Protein AF-A0A2N5ZU98-F1 (afdb_monomer_lite)

Sequence (105 aa):
MYNRVINKGKKVAIFRFLGKLNKALYATFRHSSCFFNFMTSKEKFLEEHNSLSPVNLKATIGMLNHFKREKASLFKDRDWSIEKLRRPFILWVSTLSDSQKSEMS

Foldseek 3Di:
DPPDDPPPPVVVVVVVVVVVVVVVVCVVVVPPPPPDDDADQLVRLLVVLQVPDDPLQRADSLLVVVCCVVPVVQCPDNTPRCVRVSVVSSVVSVPDDPVRRVVSD

pLDDT: mean 71.84, std 19.41, range [38.31, 93.06]

Radius of gyration: 16.5 Å; chains: 1; bounding box: 41×29×51 Å

Structure (mmCIF, N/CA/C/O backbone):
data_AF-A0A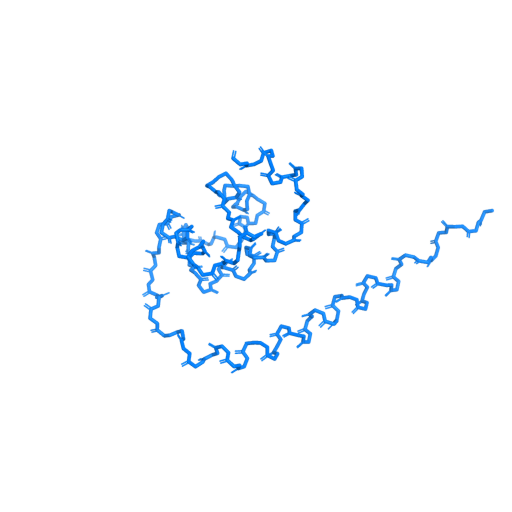2N5ZU98-F1
#
_entry.id   AF-A0A2N5ZU98-F1
#
loop_
_atom_site.group_PDB
_atom_site.id
_atom_site.type_symbol
_atom_site.label_atom_id
_atom_site.label_alt_id
_atom_site.label_comp_id
_atom_site.label_asym_id
_atom_site.label_entity_id
_atom_site.label_seq_id
_atom_site.pdbx_PDB_ins_code
_atom_site.Cartn_x
_atom_site.Cartn_y
_atom_site.Cartn_z
_atom_site.occupancy
_atom_site.B_iso_or_equiv
_atom_site.auth_seq_id
_atom_site.auth_comp_id
_atom_site.auth_asym_id
_atom_site.auth_atom_id
_atom_site.pdbx_PDB_model_num
ATOM 1 N N . MET A 1 1 ? -25.975 -5.904 34.222 1.00 42.25 1 MET A N 1
ATOM 2 C CA . MET A 1 1 ? -24.687 -6.522 33.818 1.00 42.25 1 MET A CA 1
ATOM 3 C C . MET A 1 1 ? -24.874 -7.418 32.573 1.00 42.25 1 MET A C 1
ATOM 5 O O . MET A 1 1 ? -24.690 -8.619 32.655 1.00 42.25 1 MET A O 1
ATOM 9 N N . TYR A 1 2 ? -25.263 -6.875 31.407 1.00 38.31 2 TYR A N 1
ATOM 10 C CA . TYR A 1 2 ? -25.624 -7.710 30.233 1.00 38.31 2 TYR A CA 1
ATOM 11 C C . TYR A 1 2 ? -25.190 -7.138 28.866 1.00 38.31 2 TYR A C 1
ATOM 13 O O . TYR A 1 2 ? -25.879 -7.299 27.872 1.00 38.31 2 TYR A O 1
ATOM 21 N N . ASN A 1 3 ? -24.021 -6.493 28.771 1.00 39.97 3 ASN A N 1
ATOM 22 C CA . ASN A 1 3 ? -23.522 -5.947 27.495 1.00 39.97 3 ASN A CA 1
ATOM 23 C C . ASN A 1 3 ? -22.090 -6.404 27.167 1.00 39.97 3 ASN A C 1
ATOM 25 O O . ASN A 1 3 ? -21.184 -5.588 27.023 1.00 39.97 3 ASN A O 1
ATOM 29 N N . ARG A 1 4 ? -21.846 -7.721 27.062 1.00 44.66 4 ARG A N 1
ATOM 30 C CA . ARG A 1 4 ? -20.514 -8.238 26.666 1.00 44.66 4 ARG A CA 1
ATOM 31 C C . ARG A 1 4 ? -20.515 -9.480 25.761 1.00 44.66 4 ARG A C 1
ATOM 33 O O . ARG A 1 4 ? -19.499 -10.160 25.676 1.00 44.66 4 ARG A O 1
ATOM 40 N N . VAL A 1 5 ? -21.607 -9.793 25.053 1.00 46.19 5 VAL A N 1
ATOM 41 C CA . VAL A 1 5 ? -21.667 -11.041 24.248 1.00 46.19 5 VAL A CA 1
ATOM 42 C C . VAL A 1 5 ? -21.962 -10.835 22.749 1.00 46.19 5 VAL A C 1
ATOM 44 O O . VAL A 1 5 ? -21.715 -11.734 21.953 1.00 46.19 5 VAL A O 1
ATOM 47 N N . ILE A 1 6 ? -22.337 -9.636 22.282 1.00 45.22 6 ILE A N 1
ATOM 48 C CA . ILE A 1 6 ? -22.828 -9.450 20.890 1.00 45.22 6 ILE A CA 1
ATOM 49 C C . ILE A 1 6 ? -21.751 -8.946 19.895 1.00 45.22 6 ILE A C 1
ATOM 51 O O . ILE A 1 6 ? -22.064 -8.491 18.802 1.00 45.22 6 ILE A O 1
ATOM 55 N N . ASN A 1 7 ? -20.452 -9.032 20.213 1.00 48.28 7 ASN A N 1
ATOM 56 C CA . ASN A 1 7 ? -19.391 -8.499 19.329 1.00 48.28 7 ASN A CA 1
ATOM 57 C C . ASN A 1 7 ? -18.428 -9.534 18.720 1.00 48.28 7 ASN A C 1
ATOM 59 O O . ASN A 1 7 ? -17.574 -9.168 17.912 1.00 48.28 7 ASN A O 1
ATOM 63 N N . LYS A 1 8 ? -18.561 -10.828 19.046 1.00 49.38 8 LYS A N 1
ATOM 64 C CA . LYS A 1 8 ? -17.649 -11.867 18.524 1.00 49.38 8 LYS A CA 1
ATOM 65 C C . LYS A 1 8 ? -18.134 -12.532 17.226 1.00 49.38 8 LYS A C 1
ATOM 67 O O . LYS A 1 8 ? -17.314 -12.808 16.359 1.00 49.38 8 LYS A O 1
ATOM 72 N N . GLY A 1 9 ? -19.444 -12.719 17.033 1.00 44.31 9 GLY A N 1
ATOM 73 C CA . GLY A 1 9 ? -19.986 -13.418 15.852 1.00 44.31 9 GLY A CA 1
ATOM 74 C C . GLY A 1 9 ? -19.914 -12.626 14.537 1.00 44.31 9 GLY A C 1
ATOM 75 O O . GLY A 1 9 ? -19.593 -13.186 13.490 1.00 44.31 9 GLY A O 1
ATOM 76 N N . LYS A 1 10 ? -20.141 -11.305 14.586 1.00 45.06 10 LYS A N 1
ATOM 77 C CA . LYS A 1 10 ? -20.185 -10.440 13.388 1.00 45.06 10 LYS A CA 1
ATOM 78 C C . LYS A 1 10 ? -18.818 -10.283 12.710 1.00 45.06 10 LYS A C 1
ATOM 80 O O . LYS A 1 10 ? -18.733 -10.300 11.486 1.00 45.06 10 LYS A O 1
ATOM 85 N N . LYS A 1 11 ? -17.735 -10.207 13.495 1.00 44.12 11 LYS A N 1
ATOM 86 C CA . LYS A 1 11 ? -16.365 -10.096 12.962 1.00 44.12 11 LYS A CA 1
ATOM 87 C C . LYS A 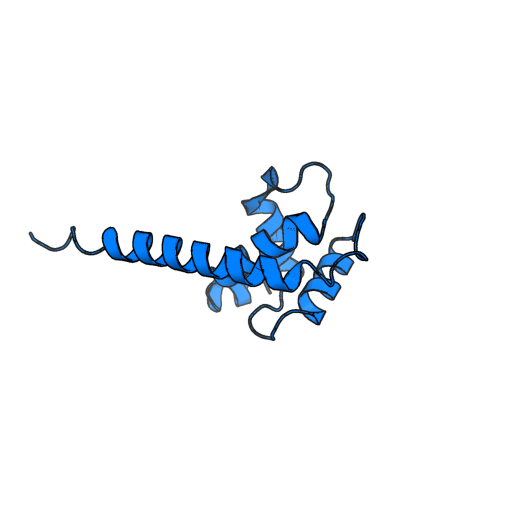1 11 ? -15.951 -11.357 12.200 1.00 44.12 11 LYS A C 1
ATOM 89 O O . LYS A 1 11 ? -15.404 -11.259 11.108 1.00 44.12 11 LYS A O 1
ATOM 94 N N . VAL A 1 12 ? -16.272 -12.539 12.727 1.00 50.06 12 VAL A N 1
ATOM 95 C CA . VAL A 1 12 ? -15.902 -13.823 12.104 1.00 50.06 12 VAL A CA 1
ATOM 96 C C . VAL A 1 12 ? -16.625 -14.035 10.767 1.00 50.06 12 VAL A C 1
ATOM 98 O O . VAL A 1 12 ? -16.029 -14.550 9.821 1.00 50.06 12 VAL A O 1
ATOM 101 N N . ALA A 1 13 ? -17.882 -13.598 10.658 1.00 51.69 13 ALA A N 1
ATOM 102 C CA . ALA A 1 13 ? -18.639 -13.665 9.408 1.00 51.69 13 ALA A CA 1
ATOM 103 C C . ALA A 1 13 ? -18.046 -12.756 8.314 1.00 51.69 13 ALA A C 1
ATOM 105 O O . ALA A 1 13 ? -17.878 -13.203 7.179 1.00 51.69 13 ALA A O 1
ATOM 106 N N . ILE A 1 14 ? -17.645 -11.529 8.669 1.00 50.50 14 ILE A N 1
ATOM 107 C CA . ILE A 1 14 ? -16.992 -10.581 7.750 1.00 50.50 14 ILE A CA 1
ATOM 108 C C . ILE A 1 14 ? -15.675 -11.155 7.211 1.00 50.50 14 ILE A C 1
ATOM 110 O O . ILE A 1 14 ? -15.466 -11.161 6.000 1.00 50.50 14 ILE A O 1
ATOM 114 N N . PHE A 1 15 ? -14.820 -11.727 8.068 1.00 47.62 15 PHE A N 1
ATOM 115 C CA . PHE A 1 15 ? -13.559 -12.334 7.618 1.00 47.62 15 PHE A CA 1
ATOM 116 C C . PHE A 1 15 ? -13.767 -13.506 6.645 1.00 47.62 15 PHE A C 1
ATOM 118 O O . PHE A 1 15 ? -13.018 -13.643 5.676 1.00 47.62 15 PHE A O 1
ATOM 125 N N . ARG A 1 16 ? -14.806 -14.332 6.842 1.00 47.28 16 ARG A N 1
ATOM 126 C CA . ARG A 1 16 ? -15.123 -15.437 5.916 1.00 47.28 16 ARG A CA 1
ATOM 127 C C . ARG A 1 16 ? -15.693 -14.951 4.583 1.00 47.28 16 ARG A C 1
ATOM 129 O O . ARG A 1 16 ? -15.383 -15.540 3.549 1.00 47.28 16 ARG A O 1
ATOM 136 N N . PHE A 1 17 ? -16.508 -13.898 4.596 1.00 48.28 17 PHE A N 1
ATOM 137 C CA . PHE A 1 17 ? -17.072 -13.307 3.381 1.00 48.28 17 PHE A CA 1
ATOM 138 C C . PHE A 1 17 ? -15.989 -12.625 2.532 1.00 48.28 17 PHE A C 1
ATOM 140 O O . PHE A 1 17 ? -15.872 -12.903 1.338 1.00 48.28 17 PHE A O 1
ATOM 147 N N . LEU A 1 18 ? -15.105 -11.851 3.171 1.00 47.34 18 LEU A N 1
ATOM 148 C CA . LEU A 1 18 ? -13.933 -11.252 2.524 1.00 47.34 18 LEU A CA 1
ATOM 149 C C . LEU A 1 18 ? -12.983 -12.316 1.952 1.00 47.34 18 LEU A C 1
ATOM 151 O O . LEU A 1 18 ? -12.470 -12.151 0.848 1.00 47.34 18 LEU A O 1
ATOM 155 N N . GLY A 1 19 ? -12.797 -13.446 2.646 1.00 49.16 19 GLY A N 1
ATOM 156 C CA . GLY A 1 19 ? -11.991 -14.570 2.154 1.00 49.16 19 GLY A CA 1
ATOM 157 C C . GLY A 1 19 ? -12.540 -15.229 0.879 1.00 49.16 19 GLY A C 1
ATOM 158 O O . GLY A 1 19 ? -11.764 -15.596 -0.006 1.00 49.16 19 GLY A O 1
ATOM 159 N N . LYS A 1 20 ? -13.870 -15.347 0.747 1.00 51.53 20 LYS A N 1
ATOM 160 C CA . LYS A 1 20 ? -14.516 -15.930 -0.444 1.00 51.53 20 LYS A CA 1
ATOM 161 C C . LYS A 1 20 ? -14.498 -14.987 -1.649 1.00 51.53 20 LYS A C 1
ATOM 163 O O . LYS A 1 20 ? -14.214 -15.447 -2.753 1.00 51.53 20 LYS A O 1
ATOM 168 N N . LEU A 1 21 ? -14.715 -13.687 -1.437 1.00 49.69 21 LEU A N 1
ATOM 169 C CA . LEU A 1 21 ? -14.578 -12.676 -2.494 1.00 49.69 21 LEU A CA 1
ATOM 170 C C . LEU A 1 21 ? -13.146 -12.600 -3.028 1.00 49.69 21 LEU A C 1
ATOM 172 O O . LEU A 1 21 ? -12.948 -12.487 -4.235 1.00 49.69 21 LEU A O 1
ATOM 176 N N . ASN A 1 22 ? -12.154 -12.758 -2.145 1.00 50.81 22 ASN A N 1
ATOM 177 C CA . ASN A 1 22 ? -10.750 -12.820 -2.534 1.00 50.81 22 ASN A CA 1
ATOM 178 C C . ASN A 1 22 ? -10.549 -13.925 -3.588 1.00 50.81 22 ASN A C 1
ATOM 180 O O . ASN A 1 22 ? -10.127 -13.628 -4.698 1.00 50.81 22 ASN A O 1
ATOM 184 N N . LYS A 1 23 ? -10.937 -15.178 -3.295 1.00 52.69 23 LYS A N 1
ATOM 185 C CA . LYS A 1 23 ? -10.680 -16.349 -4.162 1.00 52.69 23 LYS A CA 1
ATOM 186 C C . LYS A 1 23 ? -11.267 -16.221 -5.580 1.00 52.69 23 LYS A C 1
ATOM 188 O O . LYS A 1 23 ? -10.611 -16.641 -6.529 1.00 52.69 23 LYS A O 1
ATOM 193 N N . ALA A 1 24 ? -12.452 -15.623 -5.724 1.00 52.41 24 ALA A N 1
ATOM 194 C CA . ALA A 1 24 ? -13.094 -15.402 -7.023 1.00 52.41 24 ALA A CA 1
ATOM 195 C C . ALA A 1 24 ? -12.411 -14.289 -7.842 1.00 52.41 24 ALA A C 1
ATOM 197 O O . ALA A 1 24 ? -12.197 -14.458 -9.039 1.00 52.41 24 ALA A O 1
ATOM 198 N N . LEU A 1 25 ? -11.979 -13.203 -7.190 1.00 51.75 25 LEU A N 1
ATOM 199 C CA . LEU A 1 25 ? -11.217 -12.123 -7.829 1.00 51.75 25 LEU A CA 1
ATOM 200 C C . LEU A 1 25 ? -9.813 -12.566 -8.284 1.00 51.75 25 LEU A C 1
ATOM 202 O O . LEU A 1 25 ? -9.304 -12.054 -9.277 1.00 51.75 25 LEU A O 1
ATOM 206 N N . TYR A 1 26 ? -9.171 -13.532 -7.609 1.00 51.19 26 TYR A N 1
ATOM 207 C CA . TYR A 1 26 ? -7.883 -14.076 -8.082 1.00 51.19 26 TYR A CA 1
ATOM 208 C C . TYR A 1 26 ? -8.013 -14.950 -9.322 1.00 51.19 26 TYR A C 1
ATOM 210 O O . TYR A 1 26 ? -7.062 -15.011 -10.092 1.00 51.19 26 TYR A O 1
ATOM 218 N N . ALA A 1 27 ? -9.125 -15.667 -9.491 1.00 46.47 27 ALA A N 1
ATOM 219 C CA . ALA A 1 27 ? -9.274 -16.614 -10.593 1.00 46.47 27 ALA A CA 1
ATOM 220 C C . ALA A 1 27 ? -9.357 -15.895 -11.949 1.00 46.47 27 ALA A C 1
ATOM 222 O O . ALA A 1 27 ? -8.784 -16.370 -12.924 1.00 46.47 27 ALA A O 1
ATOM 223 N N . THR A 1 28 ? -9.987 -14.720 -11.988 1.00 46.28 28 THR A N 1
ATOM 224 C CA . THR A 1 28 ? -10.112 -13.890 -13.196 1.00 46.28 28 THR A CA 1
ATOM 225 C C . THR A 1 28 ? -8.915 -12.961 -13.417 1.00 46.28 28 THR A C 1
ATOM 227 O O . THR A 1 28 ? -8.554 -12.700 -14.558 1.00 46.28 28 THR A O 1
ATOM 230 N N . PHE A 1 29 ? -8.227 -12.519 -12.357 1.00 42.62 29 PHE A N 1
ATOM 231 C CA . PHE A 1 29 ? -7.017 -11.687 -12.475 1.00 42.62 29 PHE A CA 1
ATOM 232 C C . PHE A 1 29 ? -5.755 -12.484 -12.865 1.00 42.62 29 PHE A C 1
ATOM 234 O O . PHE A 1 29 ? -4.744 -11.909 -13.258 1.00 42.62 29 PHE A O 1
ATOM 241 N N . ARG A 1 30 ? -5.792 -13.822 -12.776 1.00 43.34 30 ARG A N 1
ATOM 242 C CA . ARG A 1 30 ? -4.633 -14.697 -13.040 1.00 43.34 30 ARG A CA 1
ATOM 243 C C . ARG A 1 30 ? -4.188 -14.741 -14.505 1.00 43.34 30 ARG A C 1
ATOM 245 O O . ARG A 1 30 ? -3.134 -15.303 -14.774 1.00 43.34 30 ARG A O 1
ATOM 252 N N . HIS A 1 31 ? -4.958 -14.177 -15.436 1.00 42.62 31 HIS A N 1
ATOM 253 C CA . HIS A 1 31 ? -4.673 -14.277 -16.870 1.00 42.62 31 HIS A CA 1
ATOM 254 C C . HIS A 1 31 ? -3.951 -13.054 -17.471 1.00 42.62 31 HIS A C 1
ATOM 256 O O . HIS A 1 31 ? -3.636 -13.075 -18.656 1.00 42.62 31 HIS A O 1
ATOM 262 N N . SER A 1 32 ? -3.646 -12.005 -16.688 1.00 45.47 32 SER A N 1
ATOM 263 C CA . SER A 1 32 ? -3.033 -10.767 -17.224 1.00 45.47 32 SER A CA 1
ATOM 264 C C . SER A 1 32 ? -1.830 -10.227 -16.439 1.00 45.47 32 SER A C 1
ATOM 266 O O . SER A 1 32 ? -1.456 -9.073 -16.612 1.00 45.47 32 SER A O 1
ATOM 268 N N . SER A 1 33 ? -1.195 -11.017 -15.571 1.00 48.34 33 SER A N 1
ATOM 269 C CA . SER A 1 33 ? -0.089 -10.532 -14.722 1.00 48.34 33 SER A CA 1
ATOM 270 C C . SER A 1 33 ? 1.167 -11.384 -14.860 1.00 48.34 33 SER A C 1
ATOM 272 O O . SER A 1 33 ? 1.632 -11.962 -13.888 1.00 48.34 33 SER A O 1
ATOM 274 N N . CYS A 1 34 ? 1.712 -11.485 -16.070 1.00 43.75 34 CYS A N 1
ATOM 275 C CA . CYS A 1 34 ? 2.978 -12.181 -16.317 1.00 43.75 34 CYS A CA 1
ATOM 276 C C . CYS A 1 34 ? 4.161 -11.250 -16.646 1.00 43.75 34 CYS A C 1
ATOM 278 O O . CYS A 1 34 ? 5.161 -11.739 -17.151 1.00 43.75 34 CYS A O 1
ATOM 280 N N . PHE A 1 35 ? 4.104 -9.941 -16.352 1.00 44.31 35 PHE A N 1
ATOM 281 C CA . PHE A 1 35 ? 5.166 -9.009 -16.788 1.00 44.31 35 PHE A CA 1
ATOM 282 C C . PHE A 1 35 ? 5.847 -8.128 -15.727 1.00 44.31 35 PHE A C 1
ATOM 284 O O . PHE A 1 35 ? 6.731 -7.360 -16.088 1.00 44.31 35 PHE A O 1
ATOM 291 N N . PHE A 1 36 ? 5.540 -8.246 -14.430 1.00 50.78 36 PHE A N 1
ATOM 292 C CA . PHE A 1 36 ? 6.212 -7.429 -13.400 1.00 50.78 36 PHE A CA 1
ATOM 293 C C . PHE A 1 36 ? 6.879 -8.275 -12.313 1.00 50.78 36 PHE A C 1
ATOM 295 O O . PHE A 1 36 ? 6.479 -8.299 -11.153 1.00 50.78 36 PHE A O 1
ATOM 302 N N . ASN A 1 37 ? 7.944 -8.957 -12.714 1.00 54.66 37 ASN A N 1
ATOM 303 C CA . ASN A 1 37 ? 8.882 -9.683 -11.861 1.00 54.66 37 ASN A CA 1
ATOM 304 C C . ASN A 1 37 ? 10.273 -9.235 -12.355 1.00 54.66 37 ASN A C 1
ATOM 306 O O . ASN A 1 37 ? 10.528 -9.327 -13.546 1.00 54.66 37 ASN A O 1
ATOM 310 N N . PHE A 1 38 ? 11.185 -8.615 -11.606 1.00 53.81 38 PHE A N 1
ATOM 311 C CA . PHE A 1 38 ? 11.659 -8.807 -10.236 1.00 53.81 38 PHE A CA 1
ATOM 312 C C . PHE A 1 38 ? 12.352 -7.491 -9.798 1.00 53.81 38 PHE A C 1
ATOM 314 O O . PHE A 1 38 ? 12.914 -6.796 -10.637 1.00 53.81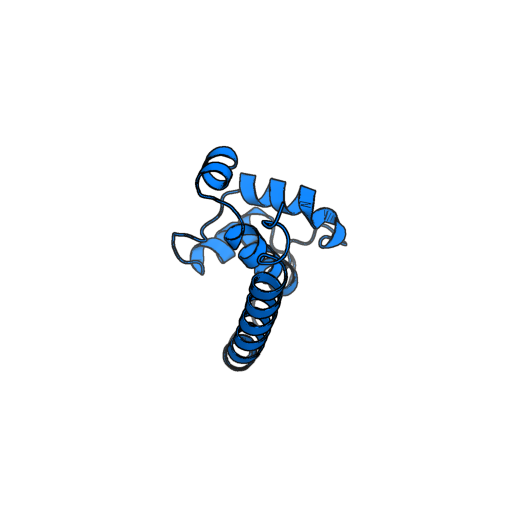 38 PHE A O 1
ATOM 321 N N . MET A 1 39 ? 12.359 -7.156 -8.504 1.00 56.50 39 MET A N 1
ATOM 322 C CA . MET A 1 39 ? 13.058 -5.986 -7.923 1.00 56.50 39 MET A CA 1
ATOM 323 C C . MET A 1 39 ? 12.554 -4.604 -8.371 1.00 56.50 39 MET A C 1
ATOM 325 O O . MET A 1 39 ? 13.210 -3.849 -9.086 1.00 56.50 39 MET A O 1
ATOM 329 N N . THR A 1 40 ? 11.383 -4.214 -7.877 1.00 66.94 40 THR A N 1
ATOM 330 C CA . THR A 1 40 ? 10.993 -2.801 -7.881 1.00 66.94 40 THR A CA 1
ATOM 331 C C . THR A 1 40 ? 11.646 -2.101 -6.691 1.00 66.94 40 THR A C 1
ATOM 333 O O . THR A 1 40 ? 11.708 -2.664 -5.598 1.00 66.94 40 THR A O 1
ATOM 336 N N . SER A 1 41 ? 12.151 -0.879 -6.878 1.00 84.25 41 SER A N 1
ATOM 337 C CA . SER A 1 41 ? 12.474 -0.013 -5.743 1.00 84.25 41 SER A CA 1
ATOM 338 C C . SER A 1 41 ? 11.188 0.331 -4.984 1.00 84.25 41 SER A C 1
ATOM 340 O O . SER A 1 41 ? 10.075 0.087 -5.466 1.00 84.25 41 SER A O 1
ATOM 342 N N . LYS A 1 42 ? 11.319 0.904 -3.788 1.00 88.00 42 LYS A N 1
ATOM 343 C CA . LYS A 1 42 ? 10.162 1.340 -2.999 1.00 88.00 42 LYS A CA 1
ATOM 344 C C . LYS A 1 42 ? 9.285 2.321 -3.785 1.00 88.00 42 LYS A C 1
ATOM 346 O O . LYS A 1 42 ? 8.061 2.244 -3.736 1.00 88.00 42 LYS A O 1
ATOM 351 N N . GLU A 1 43 ? 9.931 3.226 -4.505 1.00 88.81 43 GLU A N 1
ATOM 352 C CA . GLU A 1 43 ? 9.317 4.275 -5.315 1.00 88.81 43 GLU A CA 1
ATOM 353 C C . GLU A 1 43 ? 8.583 3.660 -6.504 1.00 88.81 43 GLU A C 1
ATOM 355 O O . GLU A 1 43 ? 7.414 3.959 -6.726 1.00 88.81 43 GLU A O 1
ATOM 360 N N . LYS A 1 44 ? 9.223 2.711 -7.197 1.00 87.81 44 LYS A N 1
ATOM 361 C CA . LYS A 1 44 ? 8.609 2.002 -8.324 1.00 87.81 44 LYS A CA 1
ATOM 362 C C . LYS A 1 44 ? 7.412 1.157 -7.885 1.00 87.81 44 LYS A C 1
ATOM 364 O O . LYS A 1 44 ? 6.413 1.088 -8.592 1.00 87.81 44 LYS A O 1
ATOM 369 N N . PHE A 1 45 ? 7.479 0.548 -6.698 1.00 89.38 45 PHE A N 1
ATOM 370 C CA . PHE A 1 45 ? 6.324 -0.131 -6.109 1.00 89.38 45 PHE A CA 1
ATOM 371 C C . PHE A 1 45 ? 5.167 0.844 -5.855 1.00 89.38 45 PHE A C 1
ATOM 373 O O . PHE A 1 45 ? 4.016 0.514 -6.139 1.00 89.38 45 PHE A O 1
ATOM 380 N N . LEU A 1 46 ? 5.466 2.034 -5.321 1.00 91.38 46 LEU A N 1
ATOM 381 C CA . LEU A 1 46 ? 4.465 3.058 -5.028 1.00 91.38 46 LEU A CA 1
ATOM 382 C C . LEU A 1 46 ? 3.777 3.563 -6.293 1.00 91.38 46 LEU A C 1
ATOM 384 O O . LEU A 1 46 ? 2.555 3.668 -6.317 1.00 91.38 46 LEU A O 1
ATOM 388 N N . GLU A 1 47 ? 4.561 3.878 -7.319 1.00 90.06 47 GLU A N 1
ATOM 389 C CA . GLU A 1 47 ? 4.070 4.376 -8.600 1.00 90.06 47 GLU A CA 1
ATOM 390 C C . GLU A 1 47 ? 3.140 3.357 -9.264 1.00 90.06 47 GLU A C 1
ATOM 392 O O . GLU A 1 47 ? 1.996 3.680 -9.583 1.00 90.06 47 GLU A O 1
ATOM 397 N N . GLU A 1 48 ? 3.581 2.102 -9.360 1.00 89.38 48 GLU A N 1
ATOM 398 C CA . GLU A 1 48 ? 2.792 1.008 -9.929 1.00 89.38 48 GLU A CA 1
ATOM 399 C C . GLU A 1 48 ? 1.505 0.757 -9.128 1.00 89.38 48 GLU A C 1
ATOM 401 O O . GLU A 1 48 ? 0.413 0.605 -9.685 1.00 89.38 48 GLU A O 1
ATOM 406 N N . HIS A 1 49 ? 1.604 0.750 -7.793 1.00 89.38 49 HIS A N 1
ATOM 407 C CA . HIS A 1 49 ? 0.442 0.617 -6.918 1.00 89.38 49 HIS A CA 1
ATOM 408 C C . HIS A 1 49 ? -0.545 1.768 -7.126 1.00 89.38 49 HIS A C 1
ATOM 410 O O . HIS A 1 49 ? -1.734 1.506 -7.289 1.00 89.38 49 HIS A O 1
ATOM 416 N N . ASN A 1 50 ? -0.077 3.017 -7.149 1.00 91.50 50 ASN A N 1
ATOM 417 C CA . ASN A 1 50 ? -0.919 4.208 -7.279 1.00 91.50 50 ASN A CA 1
ATOM 418 C C . ASN A 1 50 ? -1.533 4.364 -8.674 1.00 91.50 50 ASN A C 1
ATOM 420 O O . ASN A 1 50 ? -2.657 4.856 -8.770 1.00 91.50 50 ASN A O 1
ATOM 424 N N . SER A 1 51 ? -0.823 3.950 -9.725 1.00 89.56 51 SER A N 1
ATOM 425 C CA . SER A 1 51 ? -1.316 3.924 -11.108 1.00 89.56 51 SER A CA 1
ATOM 426 C C . SER A 1 51 ? -2.534 3.010 -11.244 1.00 89.56 51 SER A C 1
ATOM 428 O O . SER A 1 51 ? -3.532 3.352 -11.874 1.00 89.56 51 SER A O 1
ATOM 430 N N . LEU A 1 52 ? -2.488 1.865 -10.564 1.00 85.75 52 LEU A N 1
ATOM 431 C CA . LEU A 1 52 ? -3.516 0.834 -10.650 1.00 85.75 52 LEU A CA 1
ATOM 432 C C . LEU A 1 52 ? -4.529 0.868 -9.493 1.00 85.75 52 LEU A C 1
ATOM 434 O O . LEU A 1 52 ? -5.404 0.002 -9.426 1.00 85.75 52 LEU A O 1
ATOM 438 N N . SER A 1 53 ? -4.395 1.808 -8.556 1.00 85.12 53 SER A N 1
ATOM 439 C CA . SER A 1 53 ? -5.278 1.923 -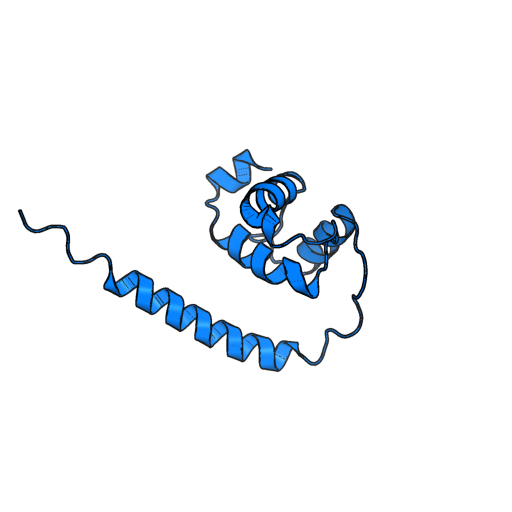7.395 1.00 85.12 53 SER A CA 1
ATOM 440 C C . SER A 1 53 ? -6.277 3.067 -7.557 1.00 85.12 53 SER A C 1
ATOM 442 O O . SER A 1 53 ? -5.918 4.149 -8.027 1.00 85.12 53 SER A O 1
ATOM 444 N N . PRO A 1 54 ? -7.527 2.878 -7.104 1.00 87.75 54 PRO A N 1
ATOM 445 C CA . PRO A 1 54 ? -8.481 3.973 -7.009 1.00 87.75 54 PRO A CA 1
ATOM 446 C C . PRO A 1 54 ? -7.994 5.024 -5.999 1.00 87.75 54 PRO A C 1
ATOM 448 O O . PRO A 1 54 ? -7.184 4.732 -5.117 1.00 87.75 54 PRO A O 1
ATOM 451 N N . VAL A 1 55 ? -8.508 6.253 -6.108 1.00 85.62 55 VAL A N 1
ATOM 452 C CA . VAL A 1 55 ? -8.047 7.424 -5.332 1.00 85.62 55 VAL A CA 1
ATOM 453 C C . VAL A 1 55 ? -8.001 7.159 -3.820 1.00 85.62 55 VAL A C 1
ATOM 455 O O . VAL A 1 55 ? -7.051 7.559 -3.159 1.00 85.62 55 VAL A O 1
ATOM 458 N N . ASN A 1 56 ? -8.965 6.414 -3.277 1.00 84.19 56 ASN A N 1
ATOM 459 C CA . ASN A 1 56 ? -9.068 6.085 -1.849 1.00 84.19 56 ASN A CA 1
ATOM 460 C C . ASN A 1 56 ? -8.020 5.073 -1.334 1.00 84.19 56 ASN A C 1
ATOM 462 O O . ASN A 1 56 ? -7.869 4.907 -0.117 1.00 84.19 56 ASN A O 1
ATOM 466 N N . LEU A 1 57 ? -7.341 4.373 -2.247 1.00 86.44 57 LEU A N 1
ATOM 467 C CA . LEU A 1 57 ? -6.288 3.392 -1.968 1.00 86.44 57 LEU A CA 1
ATOM 468 C C . LEU A 1 57 ? -4.910 3.854 -2.450 1.00 86.44 57 LEU A C 1
ATOM 470 O O . LEU A 1 57 ? -3.939 3.103 -2.308 1.00 86.44 57 LEU A O 1
ATOM 474 N N . LYS A 1 58 ? -4.810 5.070 -3.002 1.00 90.81 58 LYS A N 1
ATOM 475 C CA . LYS A 1 58 ? -3.511 5.686 -3.253 1.00 90.81 58 LYS A CA 1
ATOM 476 C C . LYS A 1 58 ? -2.778 5.853 -1.931 1.00 90.81 58 LYS A C 1
ATOM 478 O O . LYS A 1 58 ? -3.377 6.162 -0.902 1.00 90.81 58 LYS A O 1
ATOM 483 N N . ALA A 1 59 ? -1.484 5.599 -1.975 1.00 91.06 59 ALA A N 1
ATOM 484 C CA . ALA A 1 59 ? -0.628 5.626 -0.812 1.00 91.06 59 ALA A CA 1
ATOM 485 C C . ALA A 1 59 ? 0.533 6.594 -1.009 1.00 91.06 59 ALA A C 1
ATOM 487 O O . ALA A 1 59 ? 0.919 6.920 -2.135 1.00 91.06 59 ALA A O 1
ATOM 488 N N . THR A 1 60 ? 1.106 7.020 0.111 1.00 93.06 60 THR A N 1
ATOM 489 C CA . THR A 1 60 ? 2.310 7.846 0.154 1.00 93.06 60 THR A CA 1
ATOM 490 C C . THR A 1 60 ? 3.534 7.018 0.536 1.00 93.06 60 THR A C 1
ATOM 492 O O . THR A 1 60 ? 3.461 5.859 0.965 1.00 93.06 60 THR A O 1
ATOM 495 N N . ILE A 1 61 ? 4.706 7.635 0.405 1.00 91.69 61 ILE A N 1
ATOM 496 C CA . ILE A 1 61 ? 5.977 7.032 0.803 1.00 91.69 61 ILE A CA 1
ATOM 497 C C . ILE A 1 61 ? 6.053 6.796 2.324 1.00 91.69 61 ILE A C 1
ATOM 499 O O . ILE A 1 61 ? 6.720 5.850 2.765 1.00 91.69 61 ILE A O 1
ATOM 503 N N . GLY A 1 62 ? 5.354 7.626 3.111 1.00 92.12 62 GLY A N 1
ATOM 504 C CA . GLY A 1 62 ? 5.203 7.497 4.558 1.00 92.12 62 GLY A CA 1
ATOM 505 C C . GLY A 1 62 ? 4.436 6.229 4.913 1.00 92.12 62 GLY A C 1
ATOM 506 O O . GLY A 1 62 ? 4.968 5.365 5.611 1.00 92.12 62 GLY A O 1
ATOM 507 N N . MET A 1 63 ? 3.264 6.026 4.310 1.00 92.06 63 MET A N 1
ATOM 508 C CA . MET A 1 63 ? 2.466 4.804 4.474 1.00 92.06 63 MET A CA 1
ATOM 509 C C . MET A 1 63 ? 3.264 3.525 4.175 1.00 92.06 63 MET A C 1
ATOM 511 O O . MET A 1 63 ? 3.176 2.546 4.913 1.00 92.06 63 MET A O 1
ATOM 515 N N . LEU A 1 64 ? 4.115 3.531 3.145 1.00 91.44 64 LEU A N 1
ATOM 516 C CA . LEU A 1 64 ? 5.010 2.404 2.852 1.00 91.44 64 LEU A CA 1
ATOM 517 C C . LEU A 1 64 ? 6.055 2.157 3.952 1.00 91.44 64 LEU A C 1
ATOM 519 O O . LEU A 1 64 ? 6.368 1.005 4.253 1.00 91.44 64 LEU A O 1
ATOM 523 N N . ASN A 1 65 ? 6.609 3.213 4.560 1.00 91.00 65 ASN A N 1
ATOM 524 C CA . ASN A 1 65 ? 7.534 3.072 5.692 1.00 91.00 65 ASN A CA 1
ATOM 525 C C . ASN A 1 65 ? 6.838 2.449 6.905 1.00 91.00 65 ASN A C 1
ATOM 527 O O . ASN A 1 65 ? 7.397 1.547 7.532 1.00 91.00 65 ASN A O 1
ATOM 531 N N . HIS A 1 66 ? 5.619 2.899 7.205 1.00 92.06 66 HIS A N 1
ATOM 532 C CA . HIS A 1 66 ? 4.807 2.351 8.289 1.00 92.06 66 HIS A CA 1
ATOM 533 C C . HIS A 1 66 ? 4.466 0.884 8.041 1.00 92.06 66 HIS A C 1
ATOM 535 O O . HIS A 1 66 ? 4.739 0.038 8.892 1.00 92.06 66 HIS A O 1
ATOM 541 N N . PHE A 1 67 ? 4.004 0.556 6.834 1.00 92.00 67 PHE A N 1
ATOM 542 C CA . PHE A 1 67 ? 3.737 -0.821 6.438 1.00 92.00 67 PHE A CA 1
ATOM 543 C C . PHE A 1 67 ? 4.967 -1.722 6.600 1.00 92.00 67 PHE A C 1
ATOM 545 O O . PHE A 1 67 ? 4.869 -2.810 7.166 1.00 92.00 67 PHE A O 1
ATOM 552 N N . LYS A 1 68 ? 6.147 -1.262 6.163 1.00 90.19 68 LYS A N 1
ATOM 553 C CA . LYS A 1 68 ? 7.395 -2.021 6.315 1.00 90.19 68 LYS A CA 1
ATOM 554 C C . LYS A 1 68 ? 7.777 -2.226 7.780 1.00 90.19 68 LYS A C 1
ATOM 556 O O . LYS A 1 68 ? 8.268 -3.295 8.126 1.00 90.19 68 LYS A O 1
ATOM 561 N N . ARG A 1 69 ? 7.548 -1.231 8.641 1.00 89.62 69 ARG A N 1
ATOM 562 C CA . ARG A 1 69 ? 7.811 -1.335 10.082 1.00 89.62 69 ARG A CA 1
ATOM 563 C C . ARG A 1 69 ? 6.858 -2.325 10.756 1.00 89.62 69 ARG A C 1
ATOM 565 O O . ARG A 1 69 ? 7.310 -3.172 11.516 1.00 89.62 69 ARG A O 1
ATOM 572 N N . GLU A 1 70 ? 5.564 -2.254 10.455 1.00 90.31 70 GLU A N 1
ATOM 573 C CA . GLU A 1 70 ? 4.547 -3.126 11.058 1.00 90.31 70 GLU A CA 1
ATOM 574 C C . GLU A 1 70 ? 4.594 -4.566 10.543 1.00 90.31 70 GLU A C 1
ATOM 576 O O . GLU A 1 70 ? 4.299 -5.512 11.274 1.00 90.31 70 GLU A O 1
ATOM 581 N N . LYS A 1 71 ? 4.923 -4.741 9.263 1.00 88.38 71 LYS A N 1
ATOM 582 C CA . LYS A 1 71 ? 4.903 -6.031 8.568 1.00 88.38 71 LYS A CA 1
ATOM 583 C C . LYS A 1 71 ? 6.296 -6.444 8.112 1.00 88.38 71 LYS A C 1
ATOM 585 O O . LYS A 1 71 ? 6.434 -7.077 7.069 1.00 88.38 71 LYS A O 1
ATOM 590 N N . ALA A 1 72 ? 7.321 -6.126 8.905 1.00 85.69 72 ALA A N 1
ATOM 591 C CA . ALA A 1 72 ? 8.723 -6.410 8.591 1.00 85.69 72 ALA A CA 1
ATOM 592 C C . ALA A 1 72 ? 8.973 -7.884 8.222 1.00 85.69 72 ALA A C 1
ATOM 594 O O . ALA A 1 72 ? 9.771 -8.167 7.336 1.00 85.69 72 ALA A O 1
ATOM 595 N N . SER A 1 73 ? 8.225 -8.820 8.817 1.00 86.69 73 SER A N 1
ATOM 596 C CA . SER A 1 73 ? 8.308 -10.258 8.520 1.00 86.69 73 SER A CA 1
ATOM 597 C C . SER A 1 73 ? 7.922 -10.646 7.085 1.00 86.69 73 SER A C 1
ATOM 599 O O . SER A 1 73 ? 8.288 -11.729 6.630 1.00 86.69 73 SER A O 1
ATOM 601 N N . LEU A 1 74 ? 7.202 -9.784 6.357 1.00 85.00 74 LEU A N 1
ATOM 602 C CA . LEU A 1 74 ? 6.881 -9.990 4.940 1.00 85.00 74 LEU A CA 1
ATOM 603 C C . LEU A 1 74 ? 8.058 -9.647 4.012 1.00 85.00 74 LEU A C 1
ATOM 605 O O . LEU A 1 74 ? 8.052 -10.051 2.850 1.00 85.00 74 LEU A O 1
ATOM 609 N N . PHE A 1 75 ? 9.068 -8.932 4.514 1.00 84.06 75 PHE A N 1
ATOM 610 C CA . PHE A 1 75 ? 10.226 -8.474 3.754 1.00 84.06 75 PHE A CA 1
ATOM 611 C C . PHE A 1 75 ? 11.432 -9.351 4.090 1.00 84.06 75 PHE A C 1
ATOM 613 O O . PHE A 1 75 ? 12.169 -9.062 5.029 1.00 84.06 75 PHE A O 1
ATOM 620 N N . LYS A 1 76 ? 11.634 -10.433 3.333 1.00 72.50 76 LYS A N 1
ATOM 621 C CA . LYS A 1 76 ? 12.768 -11.343 3.563 1.00 72.50 76 LYS A CA 1
ATOM 622 C C . LYS A 1 76 ? 14.098 -10.785 3.036 1.00 72.50 76 LYS A C 1
ATOM 624 O O . LYS A 1 76 ? 15.092 -10.901 3.736 1.00 72.50 76 LYS A O 1
ATOM 629 N N . ASP A 1 77 ? 14.088 -10.060 1.910 1.00 66.19 77 ASP A N 1
ATOM 630 C CA . ASP A 1 77 ? 15.328 -9.698 1.191 1.00 66.19 77 ASP A CA 1
ATOM 631 C C . ASP A 1 77 ? 15.364 -8.239 0.697 1.00 66.19 77 ASP A C 1
ATOM 633 O O . ASP A 1 77 ? 15.853 -7.941 -0.383 1.00 66.19 77 ASP A O 1
ATOM 637 N N . ARG A 1 78 ? 14.791 -7.287 1.454 1.00 64.25 78 ARG A N 1
ATOM 638 C CA . ARG A 1 78 ? 14.582 -5.870 1.033 1.00 64.25 78 ARG A CA 1
ATOM 639 C C . ARG A 1 78 ? 13.786 -5.682 -0.271 1.00 64.25 78 ARG A C 1
ATOM 641 O O . ARG A 1 78 ? 13.553 -4.541 -0.665 1.00 64.25 78 ARG A O 1
ATOM 648 N N . ASP A 1 79 ? 13.318 -6.764 -0.875 1.00 73.88 79 ASP A N 1
ATOM 649 C CA . ASP A 1 79 ? 12.577 -6.763 -2.124 1.00 73.88 79 ASP A CA 1
ATOM 650 C C . ASP A 1 79 ? 11.179 -6.176 -1.949 1.00 73.88 79 ASP A C 1
ATOM 652 O O . ASP A 1 79 ? 10.345 -6.712 -1.213 1.00 73.88 79 ASP A O 1
ATOM 656 N N . TRP A 1 80 ? 10.879 -5.112 -2.692 1.00 84.25 80 TRP A N 1
ATOM 657 C CA . TRP A 1 80 ? 9.523 -4.580 -2.806 1.00 84.25 80 TRP A CA 1
ATOM 658 C C . TRP A 1 80 ? 8.700 -5.345 -3.847 1.00 84.25 80 TRP A C 1
ATOM 660 O O . TRP A 1 80 ? 8.112 -4.747 -4.733 1.00 84.25 80 TRP A O 1
ATOM 670 N N . SER A 1 81 ? 8.654 -6.677 -3.779 1.00 81.00 81 SER A N 1
ATOM 671 C CA . SER A 1 81 ? 7.948 -7.485 -4.785 1.00 81.00 81 SER A CA 1
ATOM 672 C C . SER A 1 81 ? 6.458 -7.120 -4.869 1.00 81.00 81 SER A C 1
ATOM 674 O O . SER A 1 81 ? 5.711 -7.296 -3.903 1.00 81.00 81 SER A O 1
ATOM 676 N N . ILE A 1 82 ? 6.016 -6.665 -6.048 1.00 80.56 82 ILE A N 1
ATOM 677 C CA . ILE A 1 82 ? 4.610 -6.337 -6.330 1.00 80.56 82 ILE A CA 1
ATOM 678 C C . ILE A 1 82 ? 3.706 -7.543 -6.065 1.00 80.56 82 ILE A C 1
ATOM 680 O O . ILE A 1 82 ? 2.710 -7.421 -5.355 1.00 80.56 82 ILE A O 1
ATOM 684 N N . GLU A 1 83 ? 4.072 -8.723 -6.562 1.00 79.88 83 GLU A N 1
ATOM 685 C CA . GLU A 1 83 ? 3.250 -9.930 -6.424 1.00 79.88 83 GLU A CA 1
ATOM 686 C C . GLU A 1 83 ? 3.046 -10.344 -4.962 1.00 79.88 83 GLU A C 1
ATOM 688 O O . GLU A 1 83 ? 1.949 -10.756 -4.574 1.00 79.88 83 GLU A O 1
ATOM 693 N N . LYS A 1 84 ? 4.089 -10.198 -4.137 1.00 82.69 84 LYS A N 1
ATOM 694 C CA . LYS A 1 84 ? 4.065 -10.619 -2.731 1.00 82.69 84 LYS A CA 1
ATOM 695 C C . LYS A 1 84 ? 3.452 -9.565 -1.816 1.00 82.69 84 LYS A C 1
ATOM 697 O O . LYS A 1 84 ? 2.689 -9.912 -0.918 1.00 82.69 84 LYS A O 1
ATOM 702 N N . LEU A 1 85 ? 3.786 -8.291 -2.017 1.00 87.69 85 LEU A N 1
ATOM 703 C CA 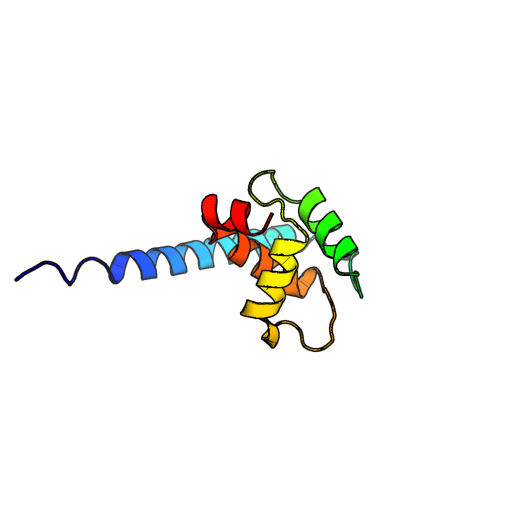. LEU A 1 85 ? 3.481 -7.230 -1.055 1.00 87.69 85 LEU A CA 1
ATOM 704 C C . LEU A 1 85 ? 2.212 -6.461 -1.377 1.00 87.69 85 LEU A C 1
ATOM 706 O O . LEU A 1 85 ? 1.562 -5.985 -0.452 1.00 87.69 85 LEU A O 1
ATOM 710 N N . ARG A 1 86 ? 1.814 -6.354 -2.648 1.00 87.31 86 ARG A N 1
ATOM 711 C CA . ARG A 1 86 ? 0.696 -5.485 -3.036 1.00 87.31 86 ARG A CA 1
ATOM 712 C C . ARG A 1 86 ? -0.614 -5.865 -2.361 1.00 87.31 86 ARG A C 1
ATOM 714 O O . ARG A 1 86 ? -1.360 -4.999 -1.925 1.00 87.31 86 ARG A O 1
ATOM 721 N N . ARG A 1 87 ? -0.893 -7.160 -2.233 1.00 88.44 87 ARG A N 1
ATOM 722 C CA . ARG A 1 87 ? -2.128 -7.645 -1.600 1.00 88.44 87 ARG A CA 1
ATOM 723 C C . ARG A 1 87 ? -2.129 -7.416 -0.087 1.00 88.44 87 ARG A C 1
ATOM 725 O O . ARG A 1 87 ? -3.084 -6.810 0.398 1.00 88.44 87 ARG A O 1
ATOM 732 N N . PRO A 1 88 ? -1.078 -7.814 0.655 1.00 90.06 88 PRO A N 1
ATOM 733 C CA . PRO A 1 88 ? -0.911 -7.402 2.044 1.00 90.06 88 PRO A CA 1
ATOM 734 C C . PRO A 1 88 ? -0.984 -5.885 2.247 1.00 90.06 88 PRO A C 1
ATOM 736 O O . PRO A 1 88 ? -1.592 -5.438 3.215 1.00 90.06 88 PRO A O 1
ATOM 739 N N . PHE A 1 89 ? -0.412 -5.104 1.327 1.00 91.25 89 PHE A N 1
ATOM 740 C CA . PHE A 1 89 ? -0.401 -3.648 1.395 1.00 91.25 89 PHE A CA 1
ATOM 741 C C . PHE A 1 89 ? -1.794 -3.050 1.192 1.00 91.25 89 PHE A C 1
ATOM 743 O O . PHE A 1 89 ? -2.235 -2.283 2.036 1.00 91.25 89 PHE A O 1
ATOM 750 N N . ILE A 1 90 ? -2.536 -3.451 0.152 1.00 90.19 90 ILE A N 1
ATOM 751 C CA . ILE A 1 90 ? -3.928 -3.018 -0.069 1.00 90.19 90 ILE A CA 1
ATOM 752 C C . ILE A 1 90 ? -4.794 -3.349 1.146 1.00 90.19 90 ILE A C 1
ATOM 754 O O . ILE A 1 90 ? -5.552 -2.500 1.612 1.00 90.19 90 ILE A O 1
ATOM 758 N N . LEU A 1 91 ? -4.666 -4.570 1.677 1.00 90.19 91 LEU A N 1
ATOM 759 C CA . LEU A 1 91 ? -5.411 -4.971 2.865 1.00 90.19 91 LEU A CA 1
ATOM 760 C C . LEU A 1 91 ? -5.062 -4.066 4.050 1.00 90.19 91 LEU A C 1
ATOM 762 O O . LEU A 1 91 ? -5.962 -3.582 4.726 1.00 90.19 91 LEU A O 1
ATOM 766 N N . TRP A 1 92 ? -3.781 -3.783 4.270 1.00 92.56 92 TRP A N 1
ATOM 767 C CA . TRP A 1 92 ? -3.344 -2.883 5.331 1.00 92.56 92 TRP A CA 1
ATOM 768 C C . TRP A 1 92 ? -3.868 -1.449 5.137 1.00 92.56 92 TRP A C 1
ATOM 770 O O . TRP A 1 92 ? -4.515 -0.919 6.037 1.00 92.56 92 TRP A O 1
ATOM 780 N N . VAL A 1 93 ? -3.726 -0.861 3.945 1.00 89.94 93 VAL A N 1
ATOM 781 C CA . VAL A 1 93 ? -4.253 0.479 3.619 1.00 89.94 93 VAL A CA 1
ATOM 782 C C . VAL A 1 93 ? -5.768 0.557 3.819 1.00 89.94 93 VAL A C 1
ATOM 784 O O . VAL A 1 93 ? -6.276 1.569 4.297 1.00 89.94 93 VAL A O 1
ATOM 787 N N . SER A 1 94 ? -6.499 -0.517 3.502 1.00 88.75 94 SER A N 1
ATOM 788 C CA . SER A 1 94 ? -7.954 -0.578 3.684 1.00 88.75 94 SER A CA 1
ATOM 789 C C . SER A 1 94 ? -8.397 -0.624 5.150 1.00 88.75 94 SER A C 1
ATOM 791 O O . SER A 1 94 ? -9.557 -0.349 5.441 1.00 88.75 94 SER A O 1
ATOM 793 N N . THR A 1 95 ? -7.489 -0.960 6.072 1.00 89.12 95 THR A N 1
ATOM 794 C CA . THR A 1 95 ? -7.769 -0.946 7.516 1.00 89.12 95 THR A CA 1
ATOM 795 C C . THR A 1 95 ? -7.510 0.404 8.177 1.00 89.12 95 THR A C 1
ATOM 797 O O . THR A 1 95 ? -7.938 0.594 9.313 1.00 89.12 95 THR A O 1
ATOM 800 N N . LEU A 1 96 ? -6.835 1.330 7.487 1.00 87.75 96 LEU A N 1
ATOM 801 C CA . LEU A 1 96 ? -6.527 2.656 8.019 1.00 87.75 96 LEU A CA 1
ATOM 802 C C . LEU A 1 96 ? -7.743 3.581 7.934 1.00 87.75 96 LEU A C 1
ATOM 804 O O . LEU A 1 96 ? -8.407 3.650 6.896 1.00 87.75 96 LEU A O 1
ATOM 808 N N . SER A 1 97 ? -7.991 4.333 9.006 1.00 87.44 97 SER A N 1
ATOM 809 C CA . SER A 1 97 ? -8.934 5.454 8.988 1.00 87.44 97 SER A CA 1
ATOM 810 C C . SER A 1 97 ? -8.344 6.663 8.256 1.00 87.44 97 SER A C 1
ATOM 812 O O . SER A 1 97 ? -7.127 6.773 8.093 1.00 87.44 97 SER A O 1
ATOM 814 N N . ASP A 1 98 ? -9.190 7.608 7.847 1.00 84.12 98 ASP A N 1
ATOM 815 C CA . ASP A 1 98 ? -8.728 8.815 7.149 1.00 84.12 98 ASP A CA 1
ATOM 816 C C . ASP A 1 98 ? -7.788 9.674 8.017 1.00 84.12 98 ASP A C 1
ATOM 818 O O . ASP A 1 98 ? -6.821 10.229 7.500 1.00 84.12 98 ASP A O 1
ATOM 822 N N . SER A 1 99 ? -7.986 9.688 9.345 1.00 84.50 99 SER A N 1
ATOM 823 C CA . SER A 1 99 ? -7.059 10.328 10.300 1.00 84.50 99 SER A CA 1
ATOM 824 C C . SER A 1 99 ? -5.667 9.706 10.227 1.00 84.50 99 SER A C 1
ATOM 826 O O . SER A 1 99 ? -4.675 10.410 10.066 1.00 84.50 99 SER A O 1
ATOM 828 N N . GLN A 1 100 ? -5.591 8.371 10.260 1.00 85.88 100 GLN A N 1
ATOM 829 C CA . GLN A 1 100 ? -4.316 7.654 10.196 1.00 85.88 100 GLN A CA 1
ATOM 830 C C . GLN A 1 100 ? -3.615 7.868 8.853 1.00 85.88 100 GLN A C 1
ATOM 832 O O . GLN A 1 100 ? -2.394 7.974 8.806 1.00 85.88 100 GLN A O 1
ATOM 837 N N . LYS A 1 101 ? -4.376 7.953 7.755 1.00 84.25 101 LYS A N 1
ATOM 838 C CA . LYS A 1 101 ? -3.816 8.269 6.435 1.00 84.25 101 LYS A CA 1
ATOM 839 C C . LYS A 1 101 ? -3.248 9.686 6.390 1.00 84.25 101 LYS A C 1
ATOM 841 O O . LYS A 1 101 ? -2.175 9.867 5.830 1.00 84.25 101 LYS A O 1
ATOM 846 N N . SER A 1 102 ? -3.929 10.657 7.001 1.00 83.00 102 SER A N 1
ATOM 847 C CA . SER A 1 102 ? -3.463 12.046 7.068 1.00 83.00 102 SER A CA 1
ATOM 848 C C . SER A 1 102 ? -2.194 12.205 7.909 1.00 83.00 102 SER A C 1
ATOM 850 O O . SER A 1 102 ? -1.334 12.997 7.549 1.00 83.00 102 SER A O 1
ATOM 852 N N . GLU A 1 103 ? -2.059 11.461 9.008 1.00 84.75 103 GLU A N 1
ATOM 853 C CA . GLU A 1 103 ? -0.868 11.493 9.875 1.00 84.75 103 GLU A CA 1
ATOM 854 C C . GLU A 1 103 ? 0.373 10.867 9.216 1.00 84.75 103 GLU A C 1
ATOM 856 O O . GLU A 1 103 ? 1.503 11.195 9.571 1.00 84.75 103 GLU A O 1
ATOM 86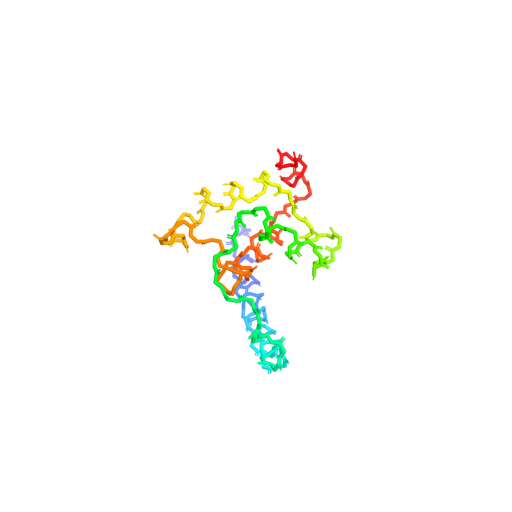1 N N . MET A 1 104 ? 0.164 9.950 8.267 1.00 82.00 104 MET A N 1
ATOM 862 C CA . MET A 1 104 ? 1.220 9.225 7.548 1.00 82.00 104 MET A CA 1
ATOM 863 C C . MET A 1 104 ? 1.470 9.767 6.129 1.00 82.00 104 MET A C 1
ATOM 865 O O . MET A 1 104 ? 2.259 9.164 5.385 1.00 82.00 104 MET A O 1
ATOM 869 N N . SER A 1 105 ? 0.756 10.829 5.730 1.00 71.75 105 SER A N 1
ATOM 870 C CA . SER A 1 105 ? 0.833 11.436 4.397 1.00 71.75 105 SER A CA 1
ATOM 871 C C . SER A 1 105 ? 2.105 12.243 4.194 1.00 71.75 105 SER A C 1
ATOM 873 O O . SER A 1 105 ? 2.573 12.898 5.144 1.00 71.75 105 SER A O 1
#

Secondary structure (DSSP, 8-state):
---SSTTSHHHHHHHHHHHHHHHHHHHHHTTS--S--S---HHHHHHHHHHSS-GGG---HHHHHHHHHHTGGG-SSS---HHHHHHHHHHHHHH--HHHHHHT-